Protein AF-A0A957N647-F1 (afdb_monomer_lite)

Sequence (95 aa):
MNPAVAYLDAAGSIIERIQATQLDALDAAAAICADSILKDGLVHLFATGHSRMFVEEMYPRHGSFPGFHPMVELSLTYHTNVVGTNGQRQAMFLE

pLDDT: mean 92.43, std 7.14, range [65.31, 98.69]

Structure (mmCIF, N/CA/C/O backbone):
data_AF-A0A957N647-F1
#
_entry.id   AF-A0A957N647-F1
#
loop_
_atom_site.group_PDB
_atom_site.id
_atom_site.type_symbol
_atom_site.label_atom_id
_atom_site.label_alt_id
_atom_site.label_comp_id
_atom_site.label_asym_id
_atom_site.label_entity_id
_atom_site.label_seq_id
_atom_site.pdbx_PDB_ins_code
_atom_site.Cartn_x
_atom_site.Cartn_y
_atom_site.Cartn_z
_atom_site.occupancy
_atom_site.B_iso_or_equiv
_atom_site.auth_seq_id
_atom_site.auth_comp_id
_atom_site.auth_asym_id
_atom_site.auth_atom_id
_atom_site.pdbx_PDB_model_num
ATOM 1 N N . MET A 1 1 ? 28.219 6.162 -14.229 1.00 78.56 1 MET A N 1
ATOM 2 C CA . MET A 1 1 ? 27.469 5.812 -13.003 1.00 78.56 1 MET A CA 1
ATOM 3 C C . MET A 1 1 ? 26.941 4.395 -13.174 1.00 78.56 1 MET A C 1
ATOM 5 O O . MET A 1 1 ? 26.488 4.086 -14.269 1.00 78.56 1 MET A O 1
ATOM 9 N N . ASN A 1 2 ? 27.070 3.520 -12.173 1.00 96.81 2 ASN A N 1
ATOM 10 C CA . ASN A 1 2 ? 26.538 2.155 -12.251 1.00 96.81 2 ASN A CA 1
ATOM 11 C C . ASN A 1 2 ? 24.994 2.213 -12.172 1.00 96.81 2 ASN A C 1
ATOM 13 O O . ASN A 1 2 ? 24.497 2.752 -11.183 1.00 96.81 2 ASN A O 1
ATOM 17 N N . PRO A 1 3 ? 24.237 1.690 -13.160 1.00 97.94 3 PRO A N 1
ATOM 18 C CA . PRO A 1 3 ? 22.773 1.759 -13.160 1.00 97.94 3 PRO A CA 1
ATOM 19 C C . PRO A 1 3 ? 22.109 1.131 -11.930 1.00 97.94 3 PRO A C 1
ATOM 21 O O . PRO A 1 3 ? 21.118 1.662 -11.442 1.00 97.94 3 PRO A O 1
ATOM 24 N N . ALA A 1 4 ? 22.665 0.037 -11.398 1.00 98.25 4 ALA A N 1
ATOM 25 C CA . ALA A 1 4 ? 22.130 -0.604 -10.198 1.00 98.25 4 ALA A CA 1
ATOM 26 C C . A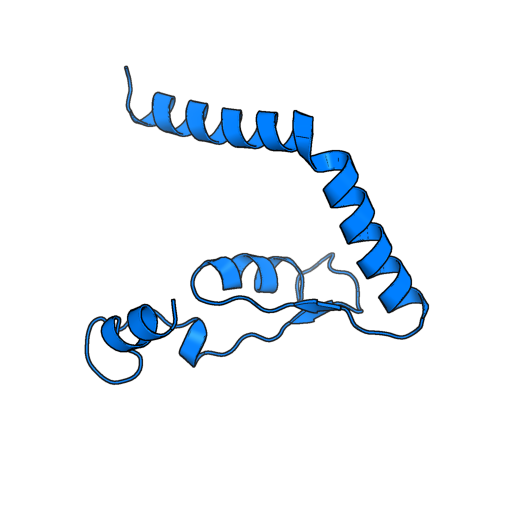LA A 1 4 ? 22.285 0.297 -8.965 1.00 98.25 4 ALA A C 1
ATOM 28 O O . ALA A 1 4 ? 21.356 0.427 -8.176 1.00 98.25 4 ALA A O 1
ATOM 29 N N . VAL A 1 5 ? 23.436 0.965 -8.839 1.00 98.19 5 VAL A N 1
ATOM 30 C CA . VAL A 1 5 ? 23.684 1.933 -7.759 1.00 98.19 5 VAL A CA 1
ATOM 31 C C . VAL A 1 5 ? 22.740 3.126 -7.900 1.00 98.19 5 VAL A C 1
ATOM 33 O O . VAL A 1 5 ? 22.052 3.461 -6.949 1.00 98.19 5 VAL A O 1
ATOM 36 N N . ALA A 1 6 ? 22.598 3.680 -9.109 1.00 98.38 6 ALA A N 1
ATOM 37 C CA . ALA A 1 6 ? 21.683 4.794 -9.364 1.00 98.38 6 ALA A CA 1
ATOM 38 C C . ALA A 1 6 ? 20.219 4.467 -9.006 1.00 98.38 6 ALA A C 1
ATOM 40 O O . ALA A 1 6 ? 19.506 5.316 -8.478 1.00 98.38 6 ALA A O 1
ATOM 41 N N . TYR A 1 7 ? 19.768 3.238 -9.283 1.00 98.19 7 TYR A N 1
ATOM 42 C CA . TYR A 1 7 ? 18.427 2.778 -8.916 1.00 98.19 7 TYR A CA 1
ATOM 43 C C . TYR A 1 7 ? 18.244 2.686 -7.396 1.00 98.19 7 TYR A C 1
ATOM 45 O O . TYR A 1 7 ? 17.241 3.167 -6.869 1.00 98.19 7 TYR A O 1
ATOM 53 N N . LEU A 1 8 ? 19.211 2.089 -6.692 1.00 98.44 8 LEU A N 1
ATOM 54 C CA . LEU A 1 8 ? 19.157 1.951 -5.235 1.00 98.44 8 LEU A CA 1
ATOM 55 C C . LEU A 1 8 ? 19.222 3.313 -4.535 1.00 98.44 8 LEU A C 1
ATOM 57 O O . LEU A 1 8 ? 18.446 3.549 -3.612 1.00 98.44 8 LEU A O 1
ATOM 61 N N . ASP A 1 9 ? 20.065 4.226 -5.019 1.00 98.38 9 ASP A N 1
ATOM 62 C CA . ASP A 1 9 ? 20.154 5.597 -4.509 1.00 98.38 9 ASP A CA 1
ATOM 63 C C . ASP A 1 9 ? 18.820 6.341 -4.693 1.00 98.38 9 ASP A C 1
ATOM 65 O O . ASP A 1 9 ? 18.331 7.002 -3.775 1.00 98.38 9 ASP A O 1
ATOM 69 N N . ALA A 1 10 ? 18.178 6.191 -5.857 1.00 98.38 10 ALA A N 1
ATOM 70 C CA . ALA A 1 10 ? 16.871 6.792 -6.119 1.00 98.38 10 ALA A CA 1
ATOM 71 C C . ALA A 1 10 ? 15.771 6.219 -5.208 1.00 98.38 10 ALA A C 1
ATOM 73 O O . ALA A 1 10 ? 14.955 6.976 -4.680 1.00 98.38 10 ALA A O 1
ATOM 74 N N . ALA A 1 11 ? 15.758 4.900 -4.989 1.00 98.44 11 ALA A N 1
ATOM 75 C CA . ALA A 1 11 ? 14.826 4.262 -4.062 1.00 98.44 11 ALA A CA 1
ATOM 76 C C . ALA A 1 11 ? 15.041 4.748 -2.616 1.00 98.44 11 ALA A C 1
ATOM 78 O O . ALA A 1 11 ? 14.072 5.089 -1.936 1.00 98.44 11 ALA A O 1
ATOM 79 N N . GLY A 1 12 ? 16.298 4.852 -2.171 1.00 98.69 12 GLY A N 1
ATOM 80 C CA . GLY A 1 12 ? 16.656 5.397 -0.858 1.00 98.69 12 GLY A CA 1
ATOM 81 C C . GLY A 1 12 ? 16.182 6.840 -0.675 1.00 98.69 12 GLY A C 1
ATOM 82 O O . GLY A 1 12 ? 15.517 7.149 0.311 1.00 98.69 12 GLY A O 1
ATOM 83 N N . SER A 1 13 ? 16.407 7.699 -1.671 1.00 98.69 13 SER A N 1
ATOM 84 C CA . SER A 1 13 ? 15.968 9.101 -1.636 1.00 98.69 13 SER A CA 1
ATOM 85 C C . SER A 1 13 ? 14.443 9.253 -1.517 1.00 98.69 13 SER A C 1
ATOM 87 O O . SER A 1 13 ? 13.949 10.171 -0.856 1.00 98.69 13 SER A O 1
ATOM 89 N N . ILE A 1 14 ? 13.665 8.342 -2.115 1.00 98.69 14 ILE A N 1
ATOM 90 C CA . ILE A 1 14 ? 12.205 8.324 -1.946 1.00 98.69 14 ILE A CA 1
ATOM 91 C C . ILE A 1 14 ? 11.836 8.045 -0.485 1.00 98.69 14 ILE A C 1
ATOM 93 O O . ILE A 1 14 ? 10.985 8.748 0.060 1.00 98.69 14 ILE A O 1
ATOM 97 N N . ILE A 1 15 ? 12.487 7.068 0.151 1.00 98.44 15 ILE A N 1
ATOM 98 C CA . ILE A 1 15 ? 12.248 6.718 1.558 1.00 98.44 15 ILE A CA 1
ATOM 99 C C . ILE A 1 15 ? 12.608 7.896 2.473 1.00 98.44 15 ILE A C 1
ATOM 101 O O . ILE A 1 15 ? 11.796 8.278 3.315 1.00 98.44 15 ILE A O 1
ATOM 105 N N . GLU A 1 16 ? 13.768 8.525 2.264 1.00 98.69 16 GLU A N 1
ATOM 106 C CA . GLU A 1 16 ? 14.197 9.709 3.024 1.00 98.69 16 GLU A CA 1
ATOM 107 C C . GLU A 1 16 ? 13.188 10.855 2.908 1.00 98.69 16 GLU A C 1
ATOM 109 O O . GLU A 1 16 ? 12.818 11.481 3.902 1.00 98.69 16 GLU A O 1
ATOM 114 N N . ARG A 1 17 ? 12.677 11.110 1.698 1.00 98.69 17 ARG A N 1
ATOM 115 C CA . ARG A 1 17 ? 11.669 12.150 1.472 1.00 98.69 17 ARG A CA 1
ATOM 116 C C . ARG A 1 17 ? 10.340 11.828 2.151 1.00 98.69 17 ARG A C 1
ATOM 118 O O . ARG A 1 17 ? 9.708 12.740 2.683 1.00 98.69 17 ARG A O 1
ATOM 125 N N . ILE A 1 18 ? 9.908 10.566 2.145 1.00 98.56 18 ILE A N 1
ATOM 126 C CA . ILE A 1 18 ? 8.705 10.134 2.873 1.00 98.56 18 ILE A CA 1
ATOM 127 C C . ILE A 1 18 ? 8.899 10.389 4.369 1.00 98.56 18 ILE A C 1
ATOM 129 O O . ILE A 1 18 ? 8.061 11.047 4.981 1.00 98.56 18 ILE A O 1
ATOM 133 N N . GLN A 1 19 ? 10.030 9.967 4.937 1.00 98.44 19 GLN A N 1
ATOM 134 C CA . GLN A 1 19 ? 10.348 10.196 6.347 1.00 98.44 19 GLN A CA 1
ATOM 135 C C . GLN A 1 19 ? 10.382 11.689 6.701 1.00 98.44 19 GLN A C 1
ATOM 137 O O . GLN A 1 19 ? 9.868 12.086 7.739 1.00 98.44 19 GLN A O 1
ATOM 142 N N . ALA A 1 20 ? 10.963 12.526 5.842 1.00 98.50 20 ALA A N 1
ATOM 143 C CA . ALA A 1 20 ? 11.092 13.954 6.109 1.00 98.50 20 ALA A CA 1
ATOM 144 C C . ALA A 1 20 ? 9.774 14.736 5.971 1.00 98.50 20 ALA A C 1
ATOM 146 O O . ALA A 1 20 ? 9.695 15.860 6.461 1.00 98.50 20 ALA A O 1
ATOM 147 N N . THR A 1 21 ? 8.765 14.200 5.269 1.00 98.69 21 THR A N 1
ATOM 148 C CA . THR A 1 21 ? 7.595 15.003 4.861 1.00 98.69 21 THR A CA 1
ATOM 149 C C . THR A 1 21 ? 6.230 14.392 5.153 1.00 98.69 21 THR A C 1
ATOM 151 O O . THR A 1 21 ? 5.248 15.124 5.107 1.00 98.69 21 THR A O 1
ATOM 154 N N . GLN A 1 22 ? 6.127 13.085 5.414 1.00 98.62 22 GLN A N 1
ATOM 155 C CA . GLN A 1 22 ? 4.833 12.390 5.467 1.00 98.62 22 GLN A CA 1
ATOM 156 C C . GLN A 1 22 ? 4.456 11.848 6.851 1.00 98.62 22 GLN A C 1
ATOM 158 O O . GLN A 1 22 ? 3.374 11.284 6.973 1.00 98.62 22 GLN A O 1
ATOM 163 N N . LEU A 1 23 ? 5.289 12.008 7.889 1.00 98.50 23 LEU A N 1
ATOM 164 C CA . LEU A 1 23 ? 5.003 11.440 9.218 1.00 98.50 23 LEU A CA 1
ATOM 165 C C . LEU A 1 23 ? 3.665 11.929 9.789 1.00 98.50 23 LEU A C 1
ATOM 167 O O . LEU A 1 23 ? 2.834 11.102 10.148 1.00 98.50 23 LEU A O 1
ATOM 171 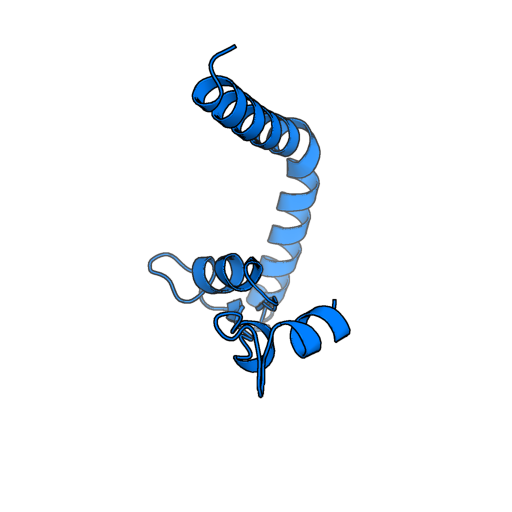N N . ASP A 1 24 ? 3.396 13.235 9.743 1.00 98.62 24 ASP A N 1
ATOM 172 C CA . ASP A 1 24 ? 2.131 13.795 10.239 1.00 98.62 24 ASP A CA 1
ATOM 173 C C . ASP A 1 24 ? 0.907 13.233 9.491 1.00 98.62 24 ASP A C 1
ATOM 175 O O . ASP A 1 24 ? -0.139 12.968 10.085 1.00 98.62 24 ASP A O 1
ATOM 179 N N . ALA A 1 25 ? 1.028 13.017 8.176 1.00 98.62 25 ALA A N 1
ATOM 180 C CA . ALA A 1 25 ? -0.044 12.445 7.364 1.00 98.62 25 ALA A CA 1
ATOM 181 C C . ALA A 1 25 ? -0.254 10.950 7.657 1.00 98.62 25 ALA A C 1
ATOM 183 O O . ALA A 1 25 ? -1.395 10.483 7.684 1.00 98.62 25 ALA A O 1
ATOM 184 N N . LEU A 1 26 ? 0.831 10.206 7.897 1.00 98.25 26 LEU A N 1
ATOM 185 C CA . LEU A 1 26 ? 0.780 8.801 8.300 1.00 98.25 26 LEU A CA 1
ATOM 186 C C . LEU A 1 26 ? 0.118 8.646 9.673 1.00 98.25 26 LEU A C 1
ATOM 188 O O . LEU A 1 26 ? -0.765 7.801 9.822 1.00 98.25 26 LEU A O 1
ATOM 192 N N . ASP A 1 27 ? 0.470 9.497 10.637 1.00 98.56 27 ASP A N 1
ATOM 193 C CA . ASP A 1 27 ? -0.137 9.504 11.971 1.00 98.56 27 ASP A CA 1
ATOM 194 C C . ASP A 1 27 ? -1.628 9.856 11.907 1.00 98.56 27 ASP A C 1
ATOM 196 O O . ASP A 1 27 ? -2.458 9.189 12.530 1.00 98.56 27 ASP A O 1
ATOM 200 N N . ALA A 1 28 ? -2.002 10.849 11.093 1.00 98.69 28 ALA A N 1
ATOM 201 C CA . ALA A 1 28 ? -3.402 11.202 10.878 1.00 98.69 28 ALA A CA 1
ATOM 202 C C . ALA A 1 28 ? -4.203 10.045 10.253 1.00 98.69 28 ALA A C 1
ATOM 204 O O . ALA A 1 28 ? -5.306 9.734 10.710 1.00 98.69 28 ALA A O 1
ATOM 205 N N . ALA A 1 29 ? -3.649 9.366 9.243 1.00 97.94 29 ALA A N 1
ATOM 206 C CA . ALA A 1 29 ? -4.287 8.204 8.628 1.00 97.94 29 ALA A CA 1
ATOM 207 C C . ALA A 1 29 ? -4.434 7.039 9.623 1.00 97.94 29 ALA A C 1
ATOM 209 O O . ALA A 1 29 ? -5.497 6.414 9.691 1.00 97.94 29 ALA A O 1
ATOM 210 N N . ALA A 1 30 ? -3.405 6.779 10.436 1.00 97.50 30 ALA A N 1
ATOM 211 C CA . ALA A 1 30 ? -3.441 5.762 11.480 1.00 97.50 30 ALA A CA 1
ATOM 212 C C . ALA A 1 30 ? -4.512 6.069 12.538 1.00 97.50 30 ALA A C 1
ATOM 214 O O . ALA A 1 30 ? -5.261 5.171 12.922 1.00 97.50 30 ALA A O 1
ATOM 215 N N . ALA A 1 31 ? -4.640 7.332 12.957 1.00 98.62 31 ALA A N 1
ATOM 216 C CA . ALA A 1 31 ? -5.658 7.765 13.910 1.00 98.62 31 ALA A CA 1
ATOM 217 C C . ALA A 1 31 ? -7.083 7.546 13.377 1.00 98.62 31 ALA A C 1
ATOM 219 O O . ALA A 1 31 ? -7.928 7.033 14.107 1.00 98.62 31 ALA A O 1
ATOM 220 N N . ILE A 1 32 ? -7.341 7.858 12.101 1.00 98.50 32 ILE A N 1
ATOM 221 C CA . ILE A 1 32 ? -8.642 7.605 11.455 1.00 98.50 32 ILE A CA 1
ATOM 222 C C . ILE A 1 32 ? -8.962 6.105 11.450 1.00 98.50 32 ILE A C 1
ATOM 224 O O . ILE A 1 32 ? -10.077 5.704 11.788 1.00 98.50 32 ILE A O 1
ATOM 228 N N . CYS A 1 33 ? -7.980 5.272 11.095 1.00 97.81 33 CYS A N 1
ATOM 229 C CA . CYS A 1 33 ? -8.155 3.822 11.077 1.00 97.81 33 CYS A CA 1
ATOM 230 C C . CYS A 1 33 ? -8.449 3.277 12.480 1.00 97.81 33 CYS A C 1
ATOM 232 O O . CYS A 1 33 ? -9.401 2.520 12.666 1.00 97.81 33 CYS A O 1
ATOM 234 N N . ALA A 1 34 ? -7.655 3.687 13.472 1.00 97.75 34 ALA A N 1
ATOM 235 C CA . ALA A 1 34 ? -7.808 3.251 14.853 1.00 97.75 34 ALA A CA 1
ATOM 236 C C . ALA A 1 34 ? -9.153 3.690 15.448 1.00 97.75 34 ALA A C 1
ATOM 238 O O . ALA A 1 34 ? -9.840 2.874 16.055 1.00 97.75 34 ALA A O 1
ATOM 239 N N . ASP A 1 35 ? -9.558 4.946 15.241 1.00 98.44 35 ASP A N 1
ATOM 240 C CA . ASP A 1 35 ? -10.834 5.478 15.729 1.00 98.44 35 ASP A CA 1
ATOM 241 C C . ASP A 1 35 ? -12.035 4.747 15.114 1.00 98.44 35 ASP A C 1
ATOM 243 O O . ASP A 1 35 ? -12.989 4.426 15.823 1.00 98.44 35 ASP A O 1
ATOM 247 N N . SER A 1 36 ? -11.972 4.418 13.818 1.00 98.38 36 SER A N 1
ATOM 248 C CA . SER A 1 36 ? -13.016 3.632 13.155 1.00 98.38 36 SER A CA 1
ATOM 249 C C . SER A 1 36 ? -13.163 2.245 13.781 1.00 98.38 36 SER A C 1
ATOM 251 O O . SER A 1 36 ? -14.274 1.846 14.127 1.00 98.38 36 SER A O 1
ATOM 253 N N . ILE A 1 37 ? -12.050 1.539 13.996 1.00 97.69 37 ILE A N 1
ATOM 254 C CA . ILE A 1 37 ? -12.073 0.184 14.559 1.00 97.69 37 ILE A CA 1
ATOM 255 C C . ILE A 1 37 ? -12.490 0.197 16.039 1.00 97.69 37 ILE A C 1
ATOM 257 O O . ILE A 1 37 ? -13.254 -0.662 16.467 1.00 97.69 37 ILE A O 1
ATOM 261 N N . LEU A 1 38 ? -12.053 1.193 16.820 1.00 97.75 38 LEU A N 1
ATOM 262 C CA . LEU A 1 38 ? -12.449 1.358 18.228 1.00 97.75 38 LEU A CA 1
ATOM 263 C C . LEU A 1 38 ? -13.950 1.611 18.411 1.00 97.75 38 LEU A C 1
ATOM 265 O O . LEU A 1 38 ? -14.484 1.356 19.487 1.00 97.75 38 LEU A O 1
ATOM 269 N N . LYS A 1 39 ? -14.624 2.119 17.378 1.00 98.25 39 LYS A N 1
ATOM 270 C CA . LYS A 1 39 ? -16.074 2.356 17.352 1.00 98.25 39 LYS A CA 1
ATOM 271 C C . LYS A 1 39 ? -16.843 1.190 16.722 1.00 98.25 39 LYS A C 1
ATOM 273 O O . LYS A 1 39 ? -17.913 1.406 16.157 1.00 98.25 39 LYS A O 1
ATOM 278 N N . ASP A 1 40 ? -16.278 -0.017 16.785 1.00 97.31 40 ASP A N 1
ATOM 279 C CA . ASP A 1 40 ? -16.813 -1.250 16.190 1.00 97.31 40 ASP A CA 1
ATOM 280 C C . ASP A 1 40 ? -17.034 -1.158 14.662 1.00 97.31 40 ASP A C 1
ATOM 282 O O . ASP A 1 40 ? -17.851 -1.878 14.083 1.00 97.31 40 ASP A O 1
ATOM 286 N N . GLY A 1 41 ? -16.307 -0.254 13.995 1.00 97.69 41 GLY A N 1
ATOM 287 C CA . GLY A 1 41 ? -16.318 -0.067 12.547 1.00 97.69 41 GLY A CA 1
ATOM 288 C C . GLY A 1 41 ? -15.254 -0.887 11.811 1.00 97.69 41 GLY A C 1
ATOM 289 O O . GLY A 1 41 ? -14.456 -1.614 12.405 1.00 97.69 41 GLY A O 1
ATOM 290 N N . LEU A 1 42 ? -15.236 -0.747 10.483 1.00 97.62 42 LEU A N 1
ATOM 291 C CA . LEU A 1 42 ? -14.254 -1.370 9.593 1.00 97.62 42 LEU A CA 1
ATOM 292 C C . LEU A 1 42 ? -13.506 -0.312 8.783 1.00 97.62 42 LEU A C 1
ATOM 294 O O . LEU A 1 42 ? -14.091 0.670 8.328 1.00 97.62 42 LEU A O 1
ATOM 298 N N . VAL A 1 43 ? -12.233 -0.584 8.505 1.00 98.00 43 VAL A N 1
ATOM 299 C CA . VAL A 1 43 ? -11.441 0.171 7.531 1.00 98.00 43 VAL A CA 1
ATOM 300 C C . VAL A 1 43 ? -11.424 -0.597 6.221 1.00 98.00 43 VAL A C 1
ATOM 302 O O . VAL A 1 43 ? -10.748 -1.619 6.091 1.00 98.00 43 VAL A O 1
ATOM 305 N N . HIS A 1 44 ? -12.177 -0.114 5.238 1.00 97.50 44 HIS A N 1
ATOM 306 C CA . HIS A 1 44 ? -12.209 -0.724 3.915 1.00 97.50 44 HIS A CA 1
ATOM 307 C C . HIS A 1 44 ? -10.955 -0.364 3.116 1.00 97.50 44 HIS A C 1
ATOM 309 O O . HIS A 1 44 ? -10.642 0.809 2.923 1.00 97.50 44 HIS A O 1
ATOM 315 N N . LEU A 1 45 ? -10.256 -1.385 2.627 1.00 96.25 45 LEU A N 1
ATOM 316 C CA . LEU A 1 45 ? -9.063 -1.243 1.801 1.00 96.25 45 LEU A CA 1
ATOM 317 C C . LEU A 1 45 ? -9.409 -1.624 0.365 1.00 96.25 45 LEU A C 1
ATOM 319 O O . LEU A 1 45 ? -9.940 -2.705 0.133 1.00 96.25 45 LEU A O 1
ATOM 323 N N . PHE A 1 46 ? -9.095 -0.768 -0.599 1.00 94.75 46 PHE A N 1
ATOM 324 C CA . PHE A 1 46 ? -9.331 -1.033 -2.015 1.00 94.75 46 PHE A CA 1
ATOM 325 C C . PHE A 1 46 ? -8.157 -0.527 -2.839 1.00 94.75 46 PHE A C 1
ATOM 327 O O . PHE A 1 46 ? -7.630 0.554 -2.580 1.00 94.75 46 PHE A O 1
ATOM 334 N N . ALA A 1 47 ? -7.770 -1.302 -3.844 1.00 91.50 47 ALA A N 1
ATOM 335 C CA . ALA A 1 47 ? -6.783 -0.898 -4.826 1.00 91.50 47 ALA A CA 1
ATOM 336 C C . ALA A 1 47 ? -6.954 -1.701 -6.118 1.00 91.50 47 ALA A C 1
ATOM 338 O O . ALA A 1 47 ? -7.423 -2.840 -6.104 1.00 91.50 47 ALA A O 1
ATOM 339 N N . THR A 1 48 ? -6.525 -1.106 -7.226 1.00 89.00 48 THR A N 1
ATOM 340 C CA . THR A 1 48 ? -6.483 -1.727 -8.552 1.00 89.00 48 THR A CA 1
ATOM 341 C C . THR A 1 48 ? -5.035 -2.001 -8.959 1.00 89.00 48 THR A C 1
ATOM 343 O O . THR A 1 48 ? -4.087 -1.487 -8.354 1.00 89.00 48 THR A O 1
ATOM 346 N N . GLY A 1 49 ? -4.842 -2.854 -9.961 1.00 86.50 49 GLY A N 1
ATOM 347 C CA . GLY A 1 49 ? -3.524 -3.177 -10.496 1.00 86.50 49 GLY A CA 1
ATOM 348 C C . GLY A 1 49 ? -2.512 -3.636 -9.454 1.00 86.50 49 GLY A C 1
ATOM 349 O O . GLY A 1 49 ? -2.831 -4.406 -8.547 1.00 86.50 49 GLY A O 1
ATOM 350 N N . HIS A 1 50 ? -1.268 -3.177 -9.589 1.00 88.81 50 HIS A N 1
ATOM 351 C CA . HIS A 1 50 ? -0.186 -3.542 -8.669 1.00 88.81 50 HIS A CA 1
ATOM 352 C C . HIS A 1 50 ? -0.407 -3.003 -7.254 1.00 88.81 50 HIS A C 1
ATOM 354 O O . HIS A 1 50 ? 0.053 -3.616 -6.293 1.00 88.81 50 HIS A O 1
ATOM 360 N N . SER A 1 51 ? -1.170 -1.918 -7.099 1.00 91.38 51 SER A N 1
ATOM 361 C CA . SER A 1 51 ? -1.492 -1.364 -5.782 1.00 91.38 51 SER A CA 1
ATOM 362 C C . SER A 1 51 ? -2.306 -2.337 -4.923 1.00 91.38 51 SER A C 1
ATOM 364 O O . SER A 1 51 ? -2.294 -2.209 -3.699 1.00 91.38 51 SER A O 1
ATOM 366 N N . ARG A 1 52 ? -2.923 -3.371 -5.526 1.00 91.88 52 ARG A N 1
ATOM 367 C CA . ARG A 1 52 ? -3.518 -4.506 -4.796 1.00 91.88 52 ARG A CA 1
ATOM 368 C C . ARG A 1 52 ? -2.551 -5.129 -3.787 1.00 91.88 52 ARG A C 1
ATOM 370 O O . ARG A 1 52 ? -2.993 -5.603 -2.748 1.00 91.88 52 ARG A O 1
ATOM 377 N N . MET A 1 53 ? -1.244 -5.107 -4.074 1.00 92.44 53 MET A N 1
ATOM 378 C CA . MET A 1 53 ? -0.220 -5.677 -3.198 1.00 92.44 53 MET A CA 1
ATOM 379 C C . MET A 1 53 ? -0.244 -5.031 -1.811 1.00 92.44 53 MET A C 1
ATOM 381 O O . MET A 1 53 ? -0.055 -5.725 -0.822 1.00 92.44 53 MET A O 1
ATOM 385 N N . PHE A 1 54 ? -0.533 -3.729 -1.712 1.00 92.75 54 PHE A N 1
ATOM 386 C CA . PHE A 1 54 ? -0.628 -3.054 -0.416 1.00 92.75 54 PHE A CA 1
ATOM 387 C C . PHE A 1 54 ? -1.857 -3.488 0.385 1.00 92.75 54 PHE A C 1
ATOM 389 O O . PHE A 1 54 ? -1.796 -3.555 1.610 1.00 92.75 54 PHE A O 1
ATOM 396 N N . VAL A 1 55 ? -2.963 -3.808 -0.293 1.00 94.88 55 VAL A N 1
ATOM 397 C CA . VAL A 1 55 ? -4.166 -4.345 0.358 1.00 94.88 55 VAL A CA 1
ATOM 398 C C . VAL A 1 55 ? -3.866 -5.728 0.935 1.00 94.88 55 VAL A C 1
ATOM 400 O O . VAL A 1 55 ? -4.151 -5.970 2.107 1.00 94.88 55 VAL A O 1
ATOM 403 N N . GLU A 1 56 ? -3.225 -6.592 0.142 1.00 91.94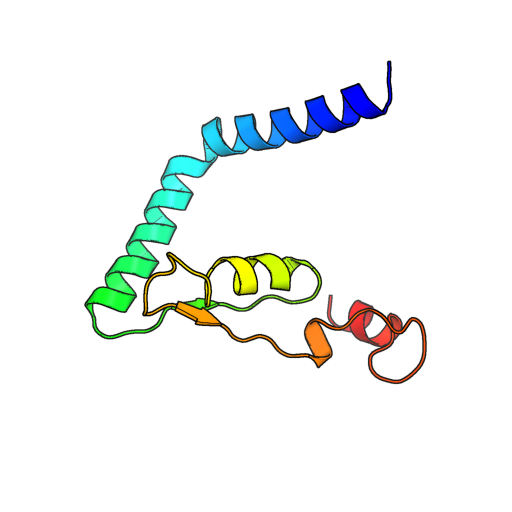 56 GLU A N 1
ATOM 404 C CA . GLU A 1 56 ? -2.797 -7.934 0.564 1.00 91.94 56 GLU A CA 1
ATOM 405 C C . GLU A 1 56 ? -1.780 -7.881 1.716 1.00 91.94 56 GLU A C 1
ATOM 407 O O . GLU A 1 56 ? -1.872 -8.669 2.655 1.00 91.94 56 GLU A O 1
ATOM 412 N N . GLU A 1 57 ? -0.856 -6.916 1.686 1.00 93.56 57 GLU A N 1
ATOM 413 C CA . GLU A 1 57 ? 0.137 -6.708 2.745 1.00 93.56 57 GLU A CA 1
ATOM 414 C C . GLU A 1 57 ? -0.490 -6.206 4.056 1.00 93.56 57 GLU A C 1
ATOM 416 O O . GLU A 1 57 ? 0.052 -6.452 5.134 1.00 93.56 57 GLU A O 1
ATOM 421 N N . MET A 1 58 ? -1.626 -5.501 4.010 1.00 93.69 58 MET A N 1
ATOM 422 C CA . MET A 1 58 ? -2.280 -5.017 5.230 1.00 93.69 58 MET A CA 1
ATOM 423 C C . MET A 1 58 ? -3.134 -6.084 5.903 1.00 93.69 58 MET A C 1
ATOM 425 O O . MET A 1 58 ? -3.035 -6.258 7.122 1.00 93.69 58 MET A O 1
ATOM 429 N N . TYR A 1 59 ? -3.985 -6.789 5.153 1.00 94.19 59 TYR A N 1
ATOM 430 C CA . TYR A 1 59 ? -4.842 -7.836 5.705 1.00 94.19 59 TYR A CA 1
ATOM 431 C C . TYR A 1 59 ? -5.358 -8.789 4.611 1.00 94.19 59 TYR A C 1
ATOM 433 O O . TYR A 1 59 ? -5.847 -8.311 3.587 1.00 94.19 59 TYR A O 1
ATOM 441 N N . PRO A 1 60 ? -5.377 -10.118 4.845 1.00 91.75 60 PRO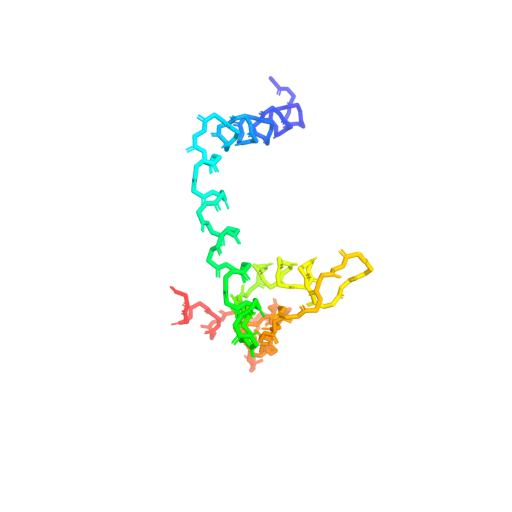 A N 1
ATOM 442 C CA . PRO A 1 60 ? -4.890 -10.818 6.035 1.00 91.75 60 PRO A CA 1
ATOM 443 C C . PRO A 1 60 ? -3.400 -11.195 5.928 1.00 91.75 60 PRO A C 1
ATOM 445 O O . PRO A 1 60 ? -3.010 -11.931 5.027 1.00 91.75 60 PRO A O 1
ATOM 448 N N . ARG A 1 61 ? -2.575 -10.802 6.910 1.00 92.38 61 ARG A N 1
ATOM 449 C CA . ARG A 1 61 ? -1.243 -11.390 7.139 1.00 92.38 61 ARG A CA 1
ATOM 450 C C . ARG A 1 61 ? -1.002 -11.682 8.617 1.00 92.38 61 ARG A C 1
ATOM 452 O O . ARG A 1 61 ? -1.672 -11.153 9.506 1.00 92.38 61 ARG A O 1
ATOM 459 N N . HIS A 1 62 ? -0.010 -12.519 8.913 1.00 90.50 62 HIS A N 1
ATOM 460 C CA . HIS A 1 62 ? 0.440 -12.685 10.293 1.00 90.50 62 HIS A CA 1
ATOM 461 C C . HIS A 1 62 ? 0.954 -11.345 10.839 1.00 90.50 62 HIS A C 1
ATOM 463 O O . HIS A 1 62 ? 1.757 -10.662 10.200 1.00 90.50 62 HIS A O 1
ATOM 469 N N . GLY A 1 63 ? 0.453 -10.958 12.013 1.00 88.00 63 GLY A N 1
ATOM 470 C CA . GLY A 1 63 ? 0.721 -9.650 12.611 1.00 88.00 63 GLY A CA 1
ATOM 471 C C . GLY A 1 63 ? -0.173 -8.510 12.105 1.00 88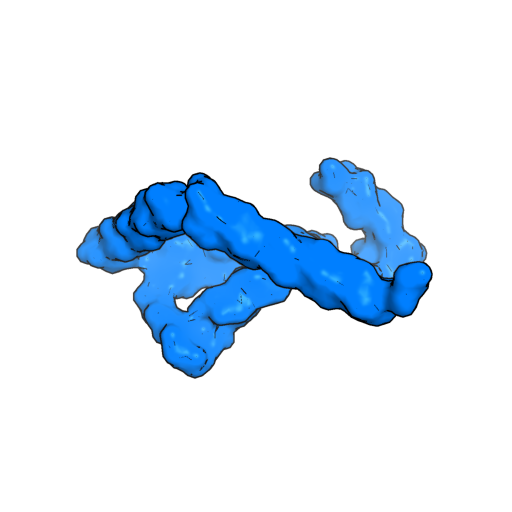.00 63 GLY A C 1
ATOM 472 O O . GLY A 1 63 ? 0.075 -7.369 12.483 1.00 88.00 63 GLY A O 1
ATOM 473 N N . SER A 1 64 ? -1.189 -8.779 11.276 1.00 91.19 64 SER A N 1
ATOM 474 C CA . SER A 1 64 ? -2.252 -7.805 10.992 1.00 91.19 64 SER A CA 1
ATOM 475 C C . SER A 1 64 ? -3.180 -7.609 12.192 1.00 91.19 64 SER A C 1
ATOM 477 O O . SER A 1 64 ? -3.320 -8.490 13.042 1.00 91.19 64 SER A O 1
ATOM 479 N N . PHE A 1 65 ? -3.876 -6.473 12.213 1.00 91.31 65 PHE A N 1
ATOM 480 C CA . PHE A 1 65 ? -4.904 -6.168 13.203 1.00 91.31 65 PHE A CA 1
ATOM 481 C C . PHE A 1 65 ? -6.312 -6.454 12.639 1.00 91.31 65 PHE A C 1
ATOM 483 O O . PHE A 1 65 ? -6.606 -6.025 11.520 1.00 91.31 65 PHE A O 1
ATOM 490 N N . PRO A 1 66 ? -7.195 -7.173 13.360 1.00 91.69 66 PRO A N 1
ATOM 491 C CA . PRO A 1 66 ? -8.593 -7.334 12.956 1.00 91.69 66 PRO A CA 1
ATOM 492 C C . PRO A 1 66 ? -9.317 -5.980 12.873 1.00 91.69 66 PRO A C 1
ATOM 494 O O . PRO A 1 66 ? -9.205 -5.172 13.785 1.00 91.69 66 PRO A O 1
ATOM 497 N N . GLY A 1 67 ? -10.064 -5.734 11.793 1.00 94.19 67 GLY A N 1
ATOM 498 C CA . GLY A 1 67 ? -10.780 -4.465 11.561 1.00 94.19 67 GLY A CA 1
ATOM 499 C C . GLY A 1 67 ? -10.474 -3.825 10.205 1.00 94.19 67 GLY A C 1
ATOM 500 O O . GLY A 1 67 ? -11.272 -3.041 9.695 1.00 94.19 67 GLY A O 1
ATOM 501 N N . PHE A 1 68 ? -9.371 -4.220 9.565 1.00 97.12 68 PHE A N 1
ATOM 502 C CA . PHE A 1 68 ? -9.148 -3.952 8.145 1.00 97.12 68 PHE A CA 1
ATOM 503 C C . PHE A 1 68 ? -9.935 -4.941 7.279 1.00 97.12 68 PHE A C 1
ATOM 505 O O . PHE A 1 68 ? -9.902 -6.149 7.509 1.00 97.12 68 PHE A O 1
ATOM 512 N N . HIS A 1 69 ? -10.635 -4.421 6.274 1.00 96.38 69 HIS A N 1
ATOM 513 C CA . HIS A 1 69 ? -11.502 -5.176 5.376 1.00 96.38 69 HIS A CA 1
ATOM 514 C C . HIS A 1 69 ? -11.040 -5.005 3.918 1.00 96.38 69 HIS A C 1
ATOM 516 O O . HIS A 1 69 ? -11.378 -3.997 3.282 1.00 96.38 69 HIS A O 1
ATOM 522 N N . PRO A 1 70 ? -10.268 -5.958 3.369 1.00 95.12 70 PRO A N 1
ATOM 523 C CA . PRO A 1 70 ? -9.782 -5.893 1.996 1.00 95.12 70 PRO A CA 1
ATOM 524 C C . PRO A 1 70 ? -10.915 -6.103 0.984 1.00 95.12 70 PRO A C 1
ATOM 526 O O . PRO A 1 70 ? -11.710 -7.032 1.095 1.00 95.12 70 PRO A O 1
ATOM 529 N N . MET A 1 71 ? -10.959 -5.249 -0.034 1.00 94.88 71 MET A N 1
ATOM 530 C CA . MET A 1 71 ? -11.838 -5.340 -1.198 1.00 94.88 71 MET A CA 1
ATOM 531 C C . MET A 1 71 ? -10.958 -5.492 -2.437 1.00 94.88 71 MET A C 1
ATOM 533 O O . MET A 1 71 ? -10.441 -4.513 -2.975 1.00 94.88 71 MET A O 1
ATOM 537 N N . VAL A 1 72 ? -10.748 -6.738 -2.857 1.00 90.88 72 VAL A N 1
ATOM 538 C CA . VAL A 1 72 ? -9.891 -7.083 -3.996 1.00 90.88 72 VAL A CA 1
ATOM 539 C C . VAL A 1 72 ? -10.760 -7.679 -5.090 1.00 90.88 72 VAL A C 1
ATOM 541 O O . VAL A 1 72 ? -11.250 -8.796 -4.949 1.00 90.88 72 VAL A O 1
ATOM 544 N N . GLU A 1 73 ? -10.934 -6.934 -6.181 1.00 89.19 73 GLU A N 1
ATOM 545 C CA . GLU A 1 73 ? -11.720 -7.386 -7.327 1.00 89.19 73 GLU A CA 1
ATOM 546 C C . GLU A 1 73 ? -10.806 -7.896 -8.442 1.00 89.19 73 GLU A C 1
ATOM 548 O O . GLU A 1 73 ? -9.932 -7.173 -8.934 1.00 89.19 73 GLU A O 1
ATOM 553 N N . LEU A 1 74 ? -11.006 -9.147 -8.864 1.00 85.06 74 LEU A N 1
ATOM 554 C CA . LEU A 1 74 ? -10.132 -9.804 -9.840 1.00 85.06 74 LEU A CA 1
ATOM 555 C C . LEU A 1 74 ? -10.110 -9.068 -11.180 1.00 85.06 74 LEU A C 1
ATOM 557 O O . LEU A 1 74 ? -9.041 -8.901 -11.761 1.00 85.06 74 LEU A O 1
ATOM 561 N N . SER A 1 75 ? -11.249 -8.561 -11.656 1.00 84.69 75 SER A N 1
ATOM 562 C CA . SER A 1 75 ? -11.299 -7.836 -12.933 1.00 84.69 75 SER A CA 1
ATOM 563 C C . SER A 1 75 ? -10.486 -6.537 -12.936 1.00 84.69 75 SER A C 1
ATOM 565 O O . SER A 1 75 ? -10.121 -6.062 -14.006 1.00 84.69 75 SER A O 1
ATOM 567 N N . LEU A 1 76 ? -10.200 -5.964 -11.761 1.00 84.62 76 LEU A N 1
ATOM 568 C CA . LEU A 1 76 ? -9.463 -4.705 -11.605 1.00 84.62 76 LEU A CA 1
ATOM 569 C C . LEU A 1 76 ? -8.013 -4.902 -11.157 1.00 84.62 76 LEU A C 1
ATOM 571 O O . LEU A 1 76 ? -7.286 -3.932 -10.962 1.00 84.62 76 LEU A O 1
ATOM 575 N N . THR A 1 77 ? -7.602 -6.147 -10.935 1.00 83.12 77 THR A N 1
ATOM 576 C CA . THR A 1 77 ? -6.295 -6.476 -10.358 1.00 83.12 77 THR A CA 1
ATOM 577 C C . THR A 1 77 ? -5.528 -7.531 -11.155 1.00 83.12 77 THR A C 1
ATOM 579 O O . THR A 1 77 ? -4.339 -7.756 -10.923 1.00 83.12 77 THR A O 1
ATOM 582 N N . TYR A 1 78 ? -6.189 -8.159 -12.127 1.00 77.62 78 TYR A N 1
ATOM 583 C CA . TYR A 1 78 ? -5.642 -9.184 -13.001 1.00 77.62 78 TYR A CA 1
ATOM 584 C C . TYR A 1 78 ? -5.176 -8.579 -14.334 1.00 77.62 78 TYR A C 1
ATOM 586 O O . TYR A 1 78 ? -5.990 -8.230 -15.184 1.00 77.62 78 TYR A O 1
ATOM 594 N N . HIS A 1 79 ? -3.855 -8.487 -14.534 1.00 76.88 79 HIS A N 1
ATOM 595 C CA . HIS A 1 79 ? -3.238 -7.850 -15.715 1.00 76.88 79 HIS A CA 1
ATOM 596 C C . HIS A 1 79 ? -2.304 -8.774 -16.509 1.00 76.88 79 HIS A C 1
ATOM 598 O O . HIS A 1 79 ? -1.352 -8.322 -17.144 1.00 76.88 79 HIS A O 1
ATOM 604 N N . THR A 1 80 ? -2.542 -10.082 -16.477 1.00 80.25 80 THR A N 1
ATOM 605 C CA . THR A 1 80 ? -1.705 -11.056 -17.199 1.00 80.25 80 THR A CA 1
ATOM 606 C C . THR A 1 80 ? -2.084 -11.177 -18.678 1.00 80.25 80 THR A C 1
ATOM 608 O O . THR A 1 80 ? -1.234 -11.508 -19.504 1.00 80.25 80 THR A O 1
ATOM 611 N N . ASN A 1 81 ? -3.335 -10.875 -19.038 1.00 85.12 81 ASN A N 1
ATOM 612 C CA . ASN A 1 81 ? -3.809 -10.937 -20.418 1.00 85.12 81 ASN A CA 1
ATOM 613 C C . ASN A 1 81 ? -3.495 -9.638 -21.173 1.00 85.12 81 ASN A C 1
ATOM 615 O O . ASN A 1 81 ? -3.916 -8.550 -20.786 1.00 85.12 81 ASN A O 1
ATOM 619 N N . VAL A 1 82 ? -2.809 -9.744 -22.314 1.00 84.88 82 VAL A N 1
ATOM 620 C CA . VAL A 1 82 ? -2.576 -8.594 -23.211 1.00 84.88 82 VAL A CA 1
ATOM 621 C C . VAL A 1 82 ? -3.796 -8.326 -24.101 1.00 84.88 82 VAL A C 1
ATOM 623 O O . VAL A 1 82 ? -4.161 -7.175 -24.335 1.00 84.88 82 VAL A O 1
ATOM 626 N N . VAL A 1 83 ? -4.462 -9.388 -24.564 1.00 88.75 83 VAL A N 1
ATOM 627 C CA . VAL A 1 83 ? -5.648 -9.348 -25.436 1.00 88.75 83 VAL A CA 1
ATOM 628 C C . VAL A 1 83 ? -6.768 -10.224 -24.868 1.00 88.75 83 VAL A C 1
ATOM 630 O O . VAL A 1 83 ? -6.515 -11.086 -24.031 1.00 88.75 83 VAL A O 1
ATOM 633 N N . GLY A 1 84 ? -7.997 -10.032 -25.356 1.00 85.12 84 GLY A N 1
ATOM 634 C CA . GLY A 1 84 ? -9.178 -10.768 -24.895 1.00 85.12 84 GLY A CA 1
ATOM 635 C C . GLY A 1 84 ? -9.873 -10.105 -23.704 1.00 85.12 84 GLY A C 1
ATOM 636 O O . GLY A 1 84 ? -9.626 -8.938 -23.397 1.00 85.12 84 GLY A O 1
ATOM 637 N N . THR A 1 85 ? -10.779 -10.842 -23.063 1.00 84.12 85 THR A N 1
ATOM 638 C CA . THR A 1 85 ? -11.518 -10.376 -21.881 1.00 84.12 85 THR A CA 1
ATOM 639 C C . THR A 1 85 ? -10.567 -10.159 -20.702 1.00 84.12 85 THR A C 1
ATOM 641 O O . THR A 1 85 ? -9.697 -10.991 -20.439 1.00 84.12 85 THR A O 1
ATOM 644 N N . ASN A 1 86 ? -10.735 -9.038 -20.000 1.00 80.50 86 ASN A N 1
ATOM 645 C CA . ASN A 1 86 ? -9.799 -8.485 -19.018 1.00 80.50 86 ASN A CA 1
ATOM 646 C C . ASN A 1 86 ? -8.384 -8.272 -19.587 1.00 80.50 86 ASN A C 1
ATOM 648 O O . ASN A 1 86 ? -7.388 -8.411 -18.881 1.00 80.50 86 ASN A O 1
ATOM 652 N N . GLY A 1 87 ? -8.283 -7.972 -20.886 1.00 86.38 87 GLY A N 1
ATOM 653 C CA . GLY A 1 87 ? -7.023 -7.614 -21.529 1.00 86.38 87 GLY A CA 1
ATOM 654 C C . GLY A 1 87 ? -6.590 -6.176 -21.220 1.00 86.38 87 GLY A C 1
ATOM 655 O O . GLY A 1 87 ? -7.397 -5.341 -20.808 1.00 86.38 87 GLY A O 1
ATOM 656 N N . GLN A 1 88 ? -5.331 -5.849 -21.520 1.00 84.50 88 GLN A N 1
ATOM 657 C CA . GLN A 1 88 ? -4.734 -4.527 -21.262 1.00 84.50 88 GLN A CA 1
ATOM 658 C C . GLN A 1 88 ? -5.560 -3.338 -21.782 1.00 84.50 88 GLN A C 1
ATOM 660 O O . GLN A 1 88 ? -5.634 -2.305 -21.126 1.00 84.50 88 GLN A O 1
ATOM 665 N N . ARG A 1 89 ? -6.249 -3.471 -22.926 1.00 84.31 89 ARG A N 1
ATOM 666 C CA . ARG A 1 89 ? -7.112 -2.393 -23.451 1.00 84.31 89 ARG A CA 1
ATOM 667 C C . ARG A 1 89 ? -8.274 -2.025 -22.529 1.00 84.31 89 ARG A C 1
ATOM 669 O O . ARG A 1 89 ? -8.662 -0.867 -22.504 1.00 84.31 89 ARG A O 1
ATOM 676 N N . GLN A 1 90 ? -8.857 -3.000 -21.836 1.00 82.38 90 GLN A N 1
ATOM 677 C CA . GLN A 1 90 ? -9.953 -2.746 -20.902 1.00 82.38 90 GLN A CA 1
ATOM 678 C C . GLN A 1 90 ? -9.419 -2.148 -19.599 1.00 82.38 90 GLN A C 1
ATOM 680 O O . GLN A 1 90 ? -10.025 -1.219 -19.081 1.00 82.38 90 GLN A O 1
ATOM 685 N N . ALA A 1 91 ? -8.260 -2.620 -19.126 1.00 79.56 91 ALA A N 1
ATOM 686 C CA . ALA A 1 91 ? -7.577 -2.035 -17.974 1.00 79.56 91 ALA A CA 1
ATOM 687 C C . ALA A 1 91 ? -7.245 -0.549 -18.203 1.00 79.56 91 ALA A C 1
ATOM 689 O O . ALA A 1 91 ? -7.651 0.285 -17.404 1.00 79.56 91 ALA A O 1
ATOM 690 N N . MET A 1 92 ? -6.631 -0.201 -19.342 1.00 80.50 92 MET A N 1
ATOM 691 C CA . MET A 1 92 ? -6.309 1.198 -19.677 1.00 80.50 92 MET A CA 1
ATOM 692 C C . MET A 1 92 ? -7.529 2.087 -19.969 1.00 80.50 92 MET A C 1
ATOM 694 O O . MET A 1 92 ? -7.368 3.284 -20.153 1.00 80.50 92 MET A O 1
ATOM 698 N N . PHE A 1 93 ? -8.736 1.530 -20.095 1.00 81.69 93 PHE A N 1
ATOM 699 C CA . PHE A 1 93 ? -9.950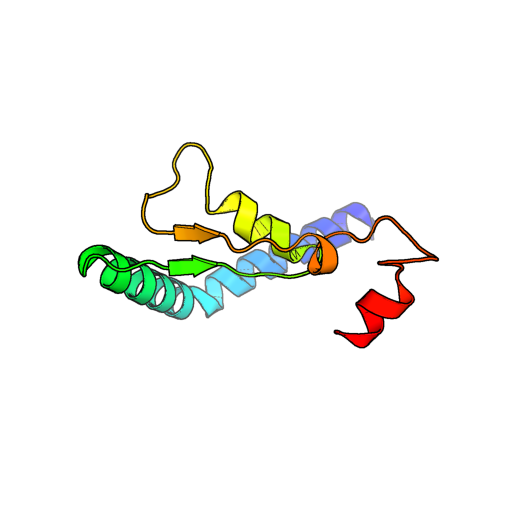 2.345 -20.204 1.00 81.69 93 PHE A CA 1
ATOM 700 C C . PHE A 1 93 ? -10.447 2.828 -18.830 1.00 81.69 93 PHE A C 1
ATOM 702 O O . PHE A 1 93 ? -11.198 3.797 -18.763 1.00 81.69 93 PHE A O 1
ATOM 709 N N . LEU A 1 94 ? -10.073 2.130 -17.752 1.00 74.69 94 LEU A N 1
ATOM 710 C CA . LEU A 1 94 ? -10.513 2.412 -16.383 1.00 74.69 94 LEU A CA 1
ATOM 711 C C . LEU A 1 94 ? -9.522 3.279 -15.584 1.00 74.69 94 LEU A C 1
ATOM 713 O O . LEU A 1 94 ? -9.928 3.834 -14.565 1.00 74.69 94 LEU A O 1
ATOM 717 N N . GLU A 1 95 ? -8.260 3.363 -16.019 1.00 65.31 95 GLU A N 1
ATOM 718 C CA . GLU A 1 95 ? -7.217 4.262 -15.481 1.00 65.31 95 GLU A CA 1
ATOM 719 C C . GLU A 1 95 ? -7.224 5.627 -16.182 1.00 65.31 95 GLU A C 1
ATOM 721 O O . GLU A 1 95 ? -7.060 6.644 -15.470 1.00 65.31 95 GLU A O 1
#

Secondary structure (DSSP, 8-state):
--HHHHHHHHHHHHHHHHHHHSHHHHHHHHHHHHHHHHTT--EEEE--GGGHHHHHHHSSSTTPPBTEEEE--GGGT----SSSTT-HHHHHHH-

Foldseek 3Di:
DPVVVVVVVVVVVVVVCCVVPCPVVVVVVVVVQVVQVVVVHAAEDDDFAPCLVVLVVQPDDVVHDPRYDYDDDCLRHPAPACDDRSHPVVNVVVD

Radius of gyration: 17.67 Å; chains: 1; bounding box: 44×28×44 Å